Protein AF-A0AAU6FSC3-F1 (afdb_monomer_lite)

pLDDT: mean 92.96, std 6.29, range [59.53, 98.44]

Radius of gyration: 15.71 Å; chains: 1; bounding box: 35×34×36 Å

Foldseek 3Di:
DVVVVVVVCVVVVHDPLQDDDLLVDPPAHVNEDLLRLADLVLSQVLVVVLDVDRDDPVLFDDDPGHDYSLQRQLSSCVVVVHHSDDPPVSSVVSCVVCVVVSVVDGDPSSVVSVVVRVVSNVD

Structure (mmCIF, N/CA/C/O backbone):
data_AF-A0AAU6FSC3-F1
#
_entry.id   AF-A0AAU6FSC3-F1
#
loop_
_atom_site.group_PDB
_atom_site.id
_atom_site.type_symbol
_atom_site.label_atom_id
_atom_site.label_alt_id
_atom_site.label_comp_id
_atom_site.label_asym_id
_atom_site.label_entity_id
_atom_site.label_seq_id
_atom_site.pdbx_PDB_ins_code
_atom_site.Cartn_x
_atom_site.Cartn_y
_atom_site.Cartn_z
_atom_site.occupancy
_atom_site.B_iso_or_equiv
_atom_site.auth_seq_id
_atom_site.auth_comp_id
_atom_site.auth_asym_id
_atom_site.auth_atom_id
_atom_site.pdbx_PDB_model_num
ATOM 1 N N . MET A 1 1 ? 4.715 9.913 16.053 1.00 59.53 1 MET A N 1
ATOM 2 C CA . MET A 1 1 ? 3.858 10.538 15.015 1.00 59.53 1 MET A CA 1
ATOM 3 C C . MET A 1 1 ? 2.406 10.631 15.490 1.00 59.53 1 MET A C 1
ATOM 5 O O . MET A 1 1 ? 1.828 11.707 15.426 1.00 59.53 1 MET A O 1
ATOM 9 N N . THR A 1 2 ? 1.890 9.563 16.103 1.00 70.88 2 THR A N 1
ATOM 10 C CA . THR A 1 2 ? 0.579 9.426 16.771 1.00 70.88 2 THR A CA 1
ATOM 11 C C . THR A 1 2 ? 0.143 10.627 17.617 1.00 70.88 2 THR A C 1
ATOM 13 O O . THR A 1 2 ? -0.956 11.133 17.429 1.00 70.88 2 THR A O 1
ATOM 16 N N . ALA A 1 3 ? 1.014 11.154 18.489 1.00 78.31 3 ALA A N 1
ATOM 17 C CA . ALA A 1 3 ? 0.664 12.289 19.351 1.00 78.31 3 ALA A CA 1
ATOM 18 C C . ALA A 1 3 ? 0.249 13.539 18.555 1.00 78.31 3 ALA A C 1
ATOM 20 O O . ALA A 1 3 ? -0.674 14.235 18.954 1.00 78.31 3 ALA A O 1
ATOM 21 N N . LYS A 1 4 ? 0.873 13.795 17.394 1.00 80.19 4 LYS A N 1
ATOM 22 C CA . LYS A 1 4 ? 0.506 14.932 16.536 1.00 80.19 4 LYS A CA 1
ATOM 23 C C . LYS A 1 4 ? -0.861 14.738 15.879 1.00 80.19 4 LYS A C 1
ATOM 25 O O . LYS A 1 4 ? -1.615 15.700 15.805 1.00 80.19 4 LYS A O 1
ATOM 30 N N . VAL A 1 5 ? -1.173 13.519 15.427 1.00 80.06 5 VAL A N 1
ATOM 31 C CA . VAL A 1 5 ? -2.476 13.179 14.823 1.00 80.06 5 VAL A CA 1
ATOM 32 C C . VAL A 1 5 ? -3.590 13.362 15.850 1.00 80.06 5 VAL A C 1
ATOM 34 O O . VAL A 1 5 ? -4.560 14.061 15.578 1.00 80.06 5 VAL A O 1
ATOM 37 N N . LEU A 1 6 ? -3.402 12.832 17.061 1.00 84.06 6 LEU A N 1
ATOM 38 C CA . LEU A 1 6 ? -4.372 12.974 18.147 1.00 84.06 6 LEU A CA 1
ATOM 39 C C . LEU A 1 6 ? -4.537 14.435 18.586 1.00 84.06 6 LEU A C 1
ATOM 41 O O . LEU A 1 6 ? -5.661 14.883 18.782 1.00 84.06 6 LEU A O 1
ATOM 45 N N . SER A 1 7 ? -3.449 15.212 18.671 1.00 86.06 7 SER A N 1
ATOM 46 C CA . SER A 1 7 ? -3.542 16.649 18.964 1.00 86.06 7 SER A CA 1
ATOM 47 C C . SER A 1 7 ? -4.280 17.429 17.872 1.00 86.06 7 SER A C 1
ATOM 49 O O . SER A 1 7 ? -5.071 18.313 18.192 1.00 86.06 7 SER A O 1
ATOM 51 N N . ALA A 1 8 ? -4.047 17.119 16.592 1.00 85.06 8 ALA A N 1
ATOM 52 C CA . ALA A 1 8 ? -4.750 17.761 15.481 1.00 85.06 8 ALA A CA 1
ATOM 53 C C . ALA A 1 8 ? -6.244 17.413 15.484 1.00 85.06 8 ALA A C 1
ATOM 55 O O . ALA A 1 8 ? -7.083 18.293 15.310 1.00 85.06 8 ALA A O 1
ATOM 56 N N . ALA A 1 9 ? -6.577 16.151 15.744 1.00 87.00 9 ALA A N 1
ATOM 57 C CA . ALA A 1 9 ? -7.955 15.704 15.846 1.00 87.00 9 ALA A CA 1
ATOM 58 C C . ALA A 1 9 ? -8.687 16.334 17.036 1.00 87.00 9 ALA A C 1
ATOM 60 O O . ALA A 1 9 ? -9.792 16.847 16.873 1.00 87.00 9 ALA A O 1
ATOM 61 N N . GLN A 1 10 ? -8.031 16.412 18.197 1.00 88.75 10 GLN A N 1
ATOM 62 C CA . GLN A 1 10 ? -8.552 17.125 19.360 1.00 88.75 10 GLN A CA 1
ATOM 63 C C . GLN A 1 10 ? -8.809 18.606 19.040 1.00 88.75 10 GLN A C 1
ATOM 65 O O . GLN A 1 10 ? -9.862 19.134 19.390 1.00 88.75 10 GLN A O 1
ATOM 70 N N . ALA A 1 11 ? -7.884 19.274 18.341 1.00 90.88 11 ALA A N 1
ATOM 71 C CA . ALA A 1 11 ? -8.061 20.662 17.910 1.00 90.88 11 ALA A CA 1
ATOM 72 C C . ALA A 1 11 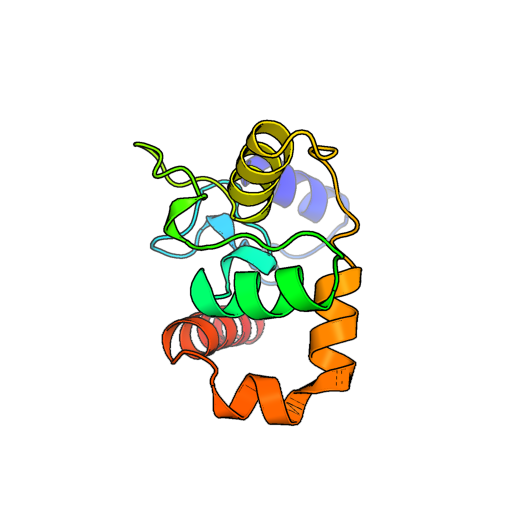? -9.219 20.835 16.908 1.00 90.88 11 ALA A C 1
ATOM 74 O O . ALA A 1 11 ? -9.862 21.882 16.891 1.00 90.88 11 ALA A O 1
ATOM 75 N N . ALA A 1 12 ? -9.505 19.808 16.104 1.00 90.94 12 ALA A N 1
ATOM 76 C CA . ALA A 1 12 ? -10.639 19.750 15.184 1.00 90.94 12 ALA A CA 1
ATOM 77 C C . ALA A 1 12 ? -11.943 19.247 15.840 1.00 90.94 12 ALA A C 1
ATOM 79 O O . ALA A 1 12 ? -12.941 19.074 15.143 1.00 90.94 12 ALA A O 1
ATOM 80 N N . ASN A 1 13 ? -11.950 19.021 17.161 1.00 92.19 13 ASN A N 1
ATOM 81 C CA . ASN A 1 13 ? -13.074 18.461 17.916 1.00 92.19 13 ASN A CA 1
ATOM 82 C C . ASN A 1 13 ? -13.557 17.094 17.383 1.00 92.19 13 ASN A C 1
ATOM 84 O O . ASN A 1 13 ? -14.748 16.785 17.415 1.00 92.19 13 ASN A O 1
ATOM 88 N N . VAL A 1 14 ? -12.619 16.290 16.878 1.00 88.69 14 VAL A N 1
ATOM 89 C CA . VAL A 1 14 ? -12.834 14.893 16.493 1.00 88.69 14 VAL A CA 1
ATOM 90 C C . VAL A 1 14 ? -12.539 14.019 17.707 1.00 88.69 14 VAL A C 1
ATOM 92 O O . VAL A 1 14 ? -11.457 14.101 18.293 1.00 88.69 14 VAL A O 1
ATOM 95 N N . ASP A 1 15 ? -13.506 13.189 18.089 1.00 85.75 15 ASP A N 1
ATOM 96 C CA . ASP A 1 15 ? -13.342 12.235 19.182 1.00 85.75 15 ASP A CA 1
ATOM 97 C C . ASP A 1 15 ? -12.269 11.200 18.813 1.00 85.75 15 ASP A C 1
ATOM 99 O O . ASP A 1 15 ? -12.330 10.572 17.757 1.00 85.75 15 ASP A O 1
ATOM 103 N N . ALA A 1 16 ? -11.282 11.022 19.694 1.00 83.19 16 ALA A N 1
ATOM 104 C CA . ALA A 1 16 ? -10.175 10.095 19.486 1.00 83.19 16 ALA A CA 1
ATOM 105 C C . ALA A 1 16 ? -10.627 8.636 19.318 1.00 83.19 16 ALA A C 1
ATOM 107 O O . ALA A 1 16 ? -9.913 7.858 18.693 1.00 83.19 16 ALA A O 1
ATOM 108 N N . THR A 1 17 ? -11.804 8.272 19.836 1.00 83.00 17 THR A N 1
ATOM 109 C CA . THR A 1 17 ? -12.412 6.947 19.632 1.00 83.00 17 THR A CA 1
ATOM 110 C C . THR A 1 17 ? -12.806 6.688 18.178 1.00 83.00 17 THR A C 1
ATOM 112 O O . THR A 1 17 ? -12.842 5.541 17.759 1.00 83.00 17 THR A O 1
ATOM 115 N N . HIS A 1 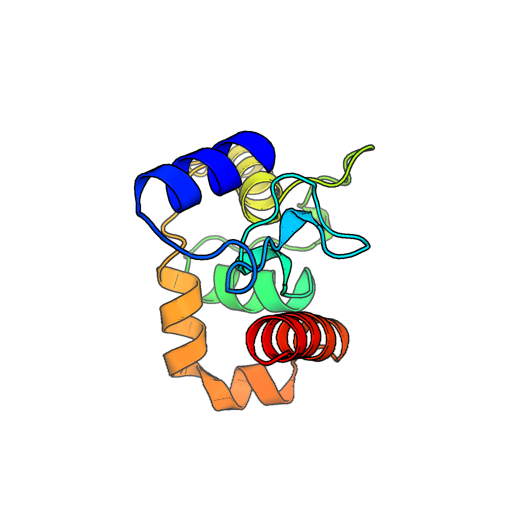18 ? -13.020 7.740 17.382 1.00 84.12 18 HIS A N 1
ATOM 116 C CA . HIS A 1 18 ? -13.366 7.646 15.960 1.00 84.12 18 HIS A CA 1
ATOM 117 C C . HIS A 1 18 ? -12.129 7.719 15.049 1.00 84.12 18 HIS A C 1
ATOM 119 O O . HIS A 1 18 ? -12.243 7.990 13.852 1.00 84.12 18 HIS A O 1
ATOM 125 N N . ILE A 1 19 ? -10.929 7.537 15.609 1.00 86.88 19 ILE A N 1
ATOM 126 C CA . ILE A 1 19 ? -9.666 7.651 14.882 1.00 86.88 19 ILE A CA 1
ATOM 127 C C . ILE A 1 19 ? -8.936 6.322 14.932 1.00 86.88 19 ILE A C 1
ATOM 129 O O . ILE A 1 19 ? -8.411 5.913 15.966 1.00 86.88 19 ILE A O 1
ATOM 133 N N . THR A 1 20 ? -8.800 5.705 13.767 1.00 89.25 20 THR A N 1
ATOM 134 C CA . THR A 1 20 ? -7.914 4.562 13.572 1.00 89.25 20 THR A CA 1
ATOM 135 C C . THR A 1 20 ? -6.593 5.033 12.976 1.00 89.25 20 THR A C 1
ATOM 137 O O . THR A 1 20 ? -6.567 5.747 11.974 1.00 89.25 20 THR A O 1
ATOM 140 N N . ILE A 1 21 ? -5.477 4.639 13.593 1.00 90.75 21 ILE A N 1
ATOM 141 C CA . ILE A 1 21 ? -4.127 4.994 13.140 1.00 90.75 21 ILE A CA 1
ATOM 142 C C . ILE A 1 21 ? -3.458 3.734 12.593 1.00 90.75 21 ILE A C 1
ATOM 144 O O . ILE A 1 21 ? -3.053 2.864 13.358 1.00 90.75 21 ILE A O 1
ATOM 148 N N . ILE A 1 22 ? -3.294 3.661 11.270 1.00 93.06 22 ILE A N 1
ATOM 149 C CA . ILE A 1 22 ? -2.761 2.478 10.567 1.00 93.06 22 ILE A CA 1
ATOM 150 C C . ILE A 1 22 ? -1.376 2.071 11.088 1.00 93.06 22 ILE A C 1
ATOM 152 O O . ILE A 1 22 ? -1.128 0.895 11.328 1.00 93.06 22 ILE A O 1
ATOM 156 N N . GLY A 1 23 ? -0.493 3.033 11.370 1.00 91.75 23 GLY A N 1
ATOM 157 C CA . GLY A 1 23 ? 0.836 2.759 11.938 1.00 91.75 23 GLY A CA 1
ATOM 158 C C . GLY A 1 23 ? 0.851 2.181 13.361 1.00 91.75 23 GLY A C 1
ATOM 159 O O . GLY A 1 23 ? 1.931 1.966 13.904 1.00 91.75 23 GLY A O 1
ATOM 160 N N . GLN A 1 24 ? -0.309 1.969 13.994 1.00 90.69 24 GLN A N 1
ATOM 161 C CA . GLN A 1 24 ? -0.434 1.235 15.261 1.00 90.69 24 GLN A CA 1
ATOM 162 C C . GLN A 1 24 ? -0.847 -0.229 15.072 1.00 90.69 24 GLN A C 1
ATOM 164 O O . GLN A 1 24 ? -0.889 -0.968 16.056 1.00 90.69 24 GLN A O 1
ATOM 169 N N . LEU A 1 25 ? -1.156 -0.654 13.845 1.00 90.81 25 LEU A N 1
ATOM 170 C CA . LEU A 1 25 ? -1.428 -2.055 13.550 1.00 90.81 25 LEU A CA 1
ATOM 171 C C . LEU A 1 25 ? -0.140 -2.876 13.638 1.00 90.81 25 LEU A C 1
ATOM 173 O O . LEU A 1 25 ? 0.945 -2.421 13.267 1.00 90.81 25 LEU A O 1
ATOM 177 N N . GLU A 1 26 ? -0.269 -4.100 14.139 1.00 89.62 26 GLU A N 1
ATOM 178 C CA . GLU A 1 26 ? 0.861 -5.007 14.304 1.00 89.62 26 GLU A CA 1
ATOM 179 C C . GLU A 1 26 ? 1.531 -5.313 12.954 1.00 89.62 26 GLU A C 1
ATOM 181 O O . GLU A 1 26 ? 0.872 -5.514 11.935 1.00 89.62 26 GLU A O 1
ATOM 186 N N . GLY A 1 27 ? 2.865 -5.329 12.944 1.00 88.00 27 GLY A N 1
ATOM 187 C CA . GLY A 1 27 ? 3.657 -5.654 11.755 1.00 88.00 27 GLY A CA 1
ATOM 188 C C . GLY A 1 27 ? 3.795 -4.528 10.725 1.00 88.00 27 GLY A C 1
ATOM 189 O O . GLY A 1 27 ? 4.589 -4.677 9.796 1.00 88.00 27 GLY A O 1
ATOM 190 N N . LEU A 1 28 ? 3.104 -3.394 10.890 1.00 93.00 28 LEU A N 1
ATOM 191 C CA . LEU A 1 28 ? 3.218 -2.251 9.983 1.00 93.00 28 LEU A CA 1
ATOM 192 C C . LEU A 1 28 ? 4.279 -1.230 10.437 1.00 93.00 28 LEU A C 1
ATOM 194 O O . LEU A 1 28 ? 4.611 -1.136 11.622 1.00 93.00 28 LEU A O 1
ATOM 198 N N . PRO A 1 29 ? 4.838 -0.434 9.507 1.00 93.94 29 PRO A N 1
ATOM 199 C CA . PRO A 1 29 ? 5.681 0.705 9.854 1.00 93.94 29 PRO A CA 1
ATOM 200 C C . PRO A 1 29 ? 4.980 1.703 10.789 1.00 93.94 29 PRO A C 1
ATOM 202 O O . PRO A 1 29 ? 3.815 2.030 10.603 1.00 93.94 29 PRO A O 1
ATOM 205 N N . GLU A 1 30 ? 5.713 2.321 11.721 1.00 92.00 30 GLU A N 1
ATOM 206 C CA . GLU A 1 30 ? 5.151 3.368 12.607 1.00 92.00 30 GLU A CA 1
ATOM 207 C C . GLU A 1 30 ? 4.568 4.574 11.845 1.00 92.00 30 GLU A C 1
ATOM 209 O O . GLU A 1 30 ? 3.775 5.350 12.382 1.00 92.00 30 GLU A O 1
ATOM 214 N N . THR A 1 31 ? 5.016 4.773 10.603 1.00 92.00 31 THR A N 1
ATOM 215 C CA . THR A 1 31 ? 4.540 5.820 9.693 1.00 92.00 31 THR A CA 1
ATOM 216 C C . THR A 1 31 ? 3.774 5.229 8.511 1.00 92.00 31 THR A C 1
ATOM 218 O O . THR A 1 31 ? 3.864 5.786 7.418 1.00 92.00 31 THR A O 1
ATOM 221 N N . ALA A 1 32 ? 3.152 4.063 8.700 1.00 94.31 32 ALA A N 1
ATOM 222 C CA . ALA A 1 32 ? 2.365 3.387 7.681 1.00 94.31 32 ALA A CA 1
ATOM 223 C C . ALA A 1 32 ? 1.199 4.252 7.205 1.00 94.31 32 ALA A C 1
ATOM 225 O O . ALA A 1 32 ? 0.599 4.988 7.997 1.00 94.31 32 ALA A O 1
ATOM 226 N N . ASP A 1 33 ? 0.898 4.116 5.922 1.00 92.06 33 ASP A N 1
ATOM 227 C CA . ASP A 1 33 ? -0.247 4.732 5.259 1.00 92.06 33 ASP A CA 1
ATOM 228 C C . ASP A 1 33 ? -1.215 3.646 4.754 1.00 92.06 33 ASP A C 1
ATOM 230 O O . ASP A 1 33 ? -0.981 2.453 4.960 1.00 92.06 33 ASP A O 1
ATOM 234 N N . ILE A 1 34 ? -2.318 4.028 4.113 1.00 95.06 34 ILE A N 1
ATOM 235 C CA . ILE A 1 34 ? -3.327 3.084 3.609 1.00 95.06 34 ILE A CA 1
ATOM 236 C C . ILE A 1 34 ? -2.747 2.056 2.632 1.00 95.06 34 ILE A C 1
ATOM 238 O O . ILE A 1 34 ? -3.188 0.909 2.607 1.00 95.06 34 ILE A O 1
ATOM 242 N N . GLU A 1 35 ? -1.711 2.423 1.882 1.00 97.00 35 GLU A N 1
ATOM 243 C CA . GLU A 1 35 ? -1.000 1.528 0.972 1.00 97.00 35 GLU A CA 1
ATOM 244 C C . GLU A 1 35 ? -0.293 0.373 1.695 1.00 97.00 35 GLU A C 1
ATOM 246 O O . GLU A 1 35 ? -0.121 -0.695 1.114 1.00 97.00 35 GLU A O 1
ATOM 251 N N . ASP A 1 36 ? 0.090 0.554 2.961 1.00 97.12 36 ASP A N 1
ATOM 252 C CA . ASP A 1 36 ? 0.738 -0.486 3.767 1.00 97.12 36 ASP A CA 1
ATOM 253 C C . ASP A 1 36 ? -0.249 -1.545 4.285 1.00 97.12 36 ASP A C 1
ATOM 255 O O . ASP A 1 36 ? 0.173 -2.562 4.835 1.00 97.12 36 ASP A O 1
ATOM 259 N N . LEU A 1 37 ? -1.561 -1.339 4.106 1.00 97.50 37 LEU A N 1
ATOM 260 C CA . LEU A 1 37 ? -2.559 -2.378 4.371 1.00 97.50 37 LEU A CA 1
ATOM 261 C C . LEU A 1 37 ? -2.519 -3.491 3.319 1.00 97.50 37 LEU A C 1
ATOM 263 O O . LEU A 1 37 ? -2.918 -4.616 3.607 1.00 97.50 37 LEU A O 1
ATOM 267 N N . PHE A 1 38 ? -2.022 -3.201 2.119 1.00 97.81 38 PHE A N 1
ATOM 268 C CA . PHE A 1 38 ? -1.824 -4.208 1.085 1.00 97.81 38 PHE A CA 1
ATOM 269 C C . PHE A 1 38 ? -0.589 -5.064 1.385 1.00 97.81 38 PHE A C 1
ATOM 271 O O . PHE A 1 38 ? 0.418 -4.584 1.913 1.00 97.81 38 PHE A O 1
ATOM 278 N N . SER A 1 39 ? -0.628 -6.334 0.987 1.00 97.38 39 SER A N 1
ATOM 279 C CA . SER A 1 39 ? 0.585 -7.134 0.845 1.00 97.38 39 SER A CA 1
ATOM 280 C C . SER A 1 39 ? 1.527 -6.466 -0.167 1.00 97.38 39 SER A C 1
ATOM 282 O O . SER A 1 39 ? 1.112 -5.696 -1.042 1.00 97.38 39 SER A O 1
ATOM 284 N N . THR A 1 40 ? 2.829 -6.758 -0.070 1.00 97.12 40 THR A N 1
ATOM 285 C CA . THR A 1 40 ? 3.802 -6.191 -1.022 1.00 97.12 40 THR A CA 1
ATOM 286 C C . THR A 1 40 ? 3.454 -6.601 -2.459 1.00 97.12 40 THR A C 1
ATOM 288 O O . THR A 1 40 ? 3.489 -5.759 -3.358 1.00 97.12 40 THR A O 1
ATOM 291 N N . LYS A 1 41 ? 3.061 -7.864 -2.659 1.00 97.88 41 LYS A N 1
ATOM 292 C CA . LYS A 1 41 ? 2.625 -8.407 -3.947 1.00 97.88 41 LYS A CA 1
ATOM 293 C C . LYS A 1 41 ? 1.450 -7.614 -4.520 1.00 97.88 41 LYS A C 1
ATOM 295 O O . LYS A 1 41 ? 1.522 -7.142 -5.656 1.00 97.88 41 LYS A O 1
ATOM 300 N N . ASP A 1 42 ? 0.397 -7.428 -3.728 1.00 98.44 42 ASP A N 1
ATOM 301 C CA . ASP A 1 42 ? -0.833 -6.766 -4.166 1.00 98.44 42 ASP A CA 1
ATOM 302 C C . ASP A 1 42 ? -0.613 -5.286 -4.480 1.00 98.44 42 ASP A C 1
ATOM 304 O O . ASP A 1 42 ? -1.094 -4.779 -5.499 1.00 98.44 42 ASP A O 1
ATOM 308 N N . TYR A 1 43 ? 0.169 -4.583 -3.657 1.00 98.06 43 TYR A N 1
ATOM 309 C CA . TYR A 1 43 ? 0.446 -3.178 -3.932 1.00 98.06 43 TYR A CA 1
ATOM 310 C C . TYR A 1 43 ? 1.323 -2.994 -5.177 1.00 98.06 43 TYR A C 1
ATOM 312 O O . TYR A 1 43 ? 1.065 -2.106 -5.994 1.00 98.06 43 TYR A O 1
ATOM 320 N N . LEU A 1 44 ? 2.328 -3.857 -5.382 1.00 98.00 44 LEU A N 1
ATOM 321 C CA . LEU A 1 44 ? 3.134 -3.844 -6.606 1.00 98.00 44 LEU A CA 1
ATOM 322 C C . LEU A 1 44 ? 2.299 -4.184 -7.845 1.00 98.00 44 LEU A C 1
ATOM 324 O O . LEU A 1 44 ? 2.517 -3.591 -8.903 1.00 98.00 44 LEU A O 1
ATOM 328 N N . TRP A 1 45 ? 1.316 -5.079 -7.724 1.00 97.88 45 TRP A N 1
ATOM 329 C CA . TRP A 1 45 ? 0.387 -5.397 -8.809 1.00 97.88 45 TRP A CA 1
ATOM 330 C C . TRP A 1 45 ? -0.361 -4.151 -9.300 1.00 97.88 45 TRP A C 1
ATOM 332 O O . TRP A 1 45 ? -0.456 -3.937 -10.516 1.00 97.88 45 TRP A O 1
ATOM 342 N N . LEU A 1 46 ? -0.842 -3.318 -8.367 1.00 97.88 46 LEU A N 1
ATOM 343 C CA . LEU A 1 46 ? -1.530 -2.056 -8.655 1.00 97.88 46 LEU A CA 1
ATOM 344 C C . LEU A 1 46 ? -0.560 -0.994 -9.180 1.00 97.88 46 LEU A C 1
ATOM 346 O O . LEU A 1 46 ? -0.812 -0.395 -10.226 1.00 97.88 46 LEU A O 1
ATOM 350 N N . HIS A 1 47 ? 0.570 -0.792 -8.497 1.00 97.81 47 HIS A N 1
ATOM 351 C CA . HIS A 1 47 ? 1.607 0.167 -8.888 1.00 97.81 47 HIS A CA 1
ATOM 352 C C . HIS A 1 47 ? 2.109 -0.069 -10.317 1.00 97.81 47 HIS A C 1
ATOM 354 O O . HIS A 1 47 ? 2.169 0.863 -11.119 1.00 97.81 47 HIS A O 1
ATOM 360 N N . ASN A 1 48 ? 2.449 -1.311 -10.660 1.00 97.12 48 ASN A N 1
ATOM 361 C CA . ASN A 1 48 ? 3.042 -1.634 -11.959 1.00 97.12 48 ASN A CA 1
ATOM 362 C C . ASN A 1 48 ? 2.051 -1.490 -13.120 1.00 97.12 48 ASN A C 1
ATOM 364 O O . ASN A 1 48 ? 2.472 -1.347 -14.261 1.00 97.12 48 ASN A O 1
ATOM 368 N N . ARG A 1 49 ? 0.744 -1.539 -12.847 1.00 95.94 49 ARG A N 1
ATOM 369 C CA . ARG A 1 49 ? -0.310 -1.287 -13.843 1.00 95.94 49 ARG A CA 1
ATOM 370 C C . ARG A 1 49 ? -0.700 0.181 -13.927 1.00 95.94 49 ARG A C 1
ATOM 372 O O . ARG A 1 49 ? -1.090 0.653 -14.988 1.00 95.94 49 ARG A O 1
ATOM 379 N N . ALA A 1 50 ? -0.602 0.896 -12.812 1.00 96.44 50 ALA A N 1
ATOM 380 C CA . ALA A 1 50 ? -0.877 2.322 -12.753 1.00 96.44 50 ALA A CA 1
ATOM 381 C C . ALA A 1 50 ? 0.262 3.179 -13.316 1.00 96.44 50 ALA A C 1
ATOM 383 O O . ALA A 1 50 ? 0.035 4.329 -13.688 1.00 96.44 50 ALA A O 1
ATOM 384 N N . THR A 1 51 ? 1.485 2.648 -13.346 1.00 93.69 51 THR A N 1
ATOM 385 C CA . THR A 1 51 ? 2.680 3.378 -13.771 1.00 93.69 51 THR A CA 1
ATOM 386 C C . THR A 1 51 ? 3.395 2.657 -14.910 1.00 93.69 51 THR A C 1
ATOM 388 O O . THR A 1 51 ? 3.293 1.448 -15.065 1.00 93.69 51 THR A O 1
ATOM 391 N N . GLU A 1 52 ? 4.195 3.388 -15.683 1.00 88.44 52 GLU A N 1
ATOM 392 C CA . GLU A 1 52 ? 5.061 2.809 -16.724 1.00 88.44 52 GLU A CA 1
ATOM 393 C C . GLU A 1 52 ? 6.357 2.188 -16.158 1.00 88.44 52 GLU A C 1
ATOM 395 O O . GLU A 1 52 ? 7.301 1.912 -16.899 1.00 88.44 52 GLU A O 1
ATOM 400 N N . VAL A 1 53 ? 6.458 2.025 -14.833 1.00 93.56 53 VAL A N 1
ATOM 401 C CA . VAL A 1 53 ? 7.656 1.518 -14.156 1.00 93.56 53 VAL A CA 1
ATOM 402 C C . VAL A 1 53 ? 7.314 0.212 -13.461 1.00 93.56 53 VAL A C 1
ATOM 404 O O . VAL A 1 53 ? 6.521 0.179 -12.525 1.00 93.56 53 VAL A O 1
ATOM 407 N N . THR A 1 54 ? 7.943 -0.868 -13.910 1.00 96.56 54 THR A N 1
ATOM 408 C CA . THR A 1 54 ? 7.799 -2.182 -13.286 1.00 96.56 54 THR A CA 1
ATOM 409 C C . THR A 1 54 ? 8.798 -2.338 -12.146 1.00 96.56 54 THR A C 1
ATOM 411 O O . THR A 1 54 ? 10.005 -2.190 -12.339 1.00 96.56 54 THR A O 1
ATOM 414 N N . ILE A 1 55 ? 8.283 -2.658 -10.964 1.00 97.62 55 ILE A N 1
ATOM 415 C CA . ILE A 1 55 ? 9.061 -2.945 -9.759 1.00 97.62 55 ILE A CA 1
ATOM 416 C C . ILE A 1 55 ? 8.663 -4.323 -9.257 1.00 97.62 55 ILE A C 1
ATOM 418 O O . ILE A 1 55 ? 7.480 -4.611 -9.081 1.00 97.62 55 ILE A O 1
ATOM 422 N N . ASN A 1 56 ? 9.654 -5.171 -9.027 1.00 97.12 56 ASN A N 1
ATOM 423 C CA . ASN A 1 56 ? 9.483 -6.491 -8.442 1.00 97.12 56 ASN A CA 1
ATOM 424 C C . ASN A 1 56 ? 9.836 -6.449 -6.955 1.00 97.12 56 ASN A C 1
ATOM 426 O O . ASN A 1 56 ? 10.539 -5.551 -6.494 1.00 97.12 56 ASN A O 1
ATOM 430 N N . GLU A 1 57 ? 9.407 -7.454 -6.194 1.00 96.75 57 GLU A N 1
ATOM 431 C CA . GLU A 1 57 ? 9.720 -7.526 -4.760 1.00 96.75 57 GLU A CA 1
ATOM 432 C C . GLU A 1 57 ? 11.225 -7.498 -4.478 1.00 96.75 57 GLU A C 1
ATOM 434 O O . GLU A 1 57 ? 11.661 -6.869 -3.518 1.00 96.75 57 GLU A O 1
ATOM 439 N N . THR A 1 58 ? 12.026 -8.117 -5.349 1.00 96.75 58 THR A N 1
ATOM 440 C CA . THR A 1 58 ? 13.493 -8.140 -5.251 1.00 96.75 58 THR A CA 1
ATOM 441 C C . THR A 1 58 ? 14.145 -6.776 -5.463 1.00 96.75 58 THR A C 1
ATOM 443 O O . THR A 1 58 ? 15.293 -6.594 -5.067 1.00 96.75 58 THR A O 1
ATOM 446 N N . ASP A 1 59 ? 13.436 -5.831 -6.083 1.00 97.06 59 ASP A N 1
ATOM 447 C CA . ASP A 1 59 ? 13.909 -4.457 -6.271 1.00 97.06 59 ASP A CA 1
ATOM 448 C C . ASP A 1 59 ? 13.673 -3.613 -5.006 1.00 97.06 59 ASP A C 1
ATOM 450 O O . ASP A 1 59 ? 14.274 -2.553 -4.828 1.00 97.06 59 ASP A O 1
ATOM 454 N N . LEU A 1 60 ? 12.791 -4.064 -4.107 1.00 97.19 60 LEU A N 1
ATOM 455 C CA . LEU A 1 60 ? 12.500 -3.359 -2.870 1.00 97.19 60 LEU A CA 1
ATOM 456 C C . LEU A 1 60 ? 13.582 -3.628 -1.829 1.00 97.19 60 LEU A C 1
ATOM 458 O O . LEU A 1 60 ? 13.963 -4.763 -1.554 1.00 97.19 60 LEU A O 1
ATOM 462 N N . ILE A 1 61 ? 14.005 -2.567 -1.149 1.00 94.56 61 ILE A N 1
ATOM 463 C CA . ILE A 1 61 ? 14.861 -2.718 0.024 1.00 94.56 61 ILE A CA 1
ATOM 464 C C . ILE A 1 61 ? 14.127 -3.472 1.145 1.00 94.56 61 ILE A C 1
ATOM 466 O O . ILE A 1 61 ? 12.927 -3.263 1.381 1.00 94.56 61 ILE A O 1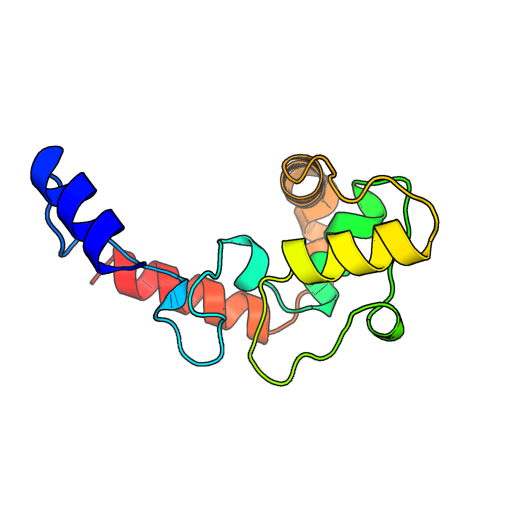
ATOM 470 N N . THR A 1 62 ? 14.884 -4.280 1.888 1.00 89.19 62 THR A N 1
ATOM 471 C CA . THR A 1 62 ? 14.457 -4.909 3.146 1.00 89.19 62 THR A CA 1
ATOM 472 C C . THR A 1 62 ? 15.151 -4.195 4.305 1.00 89.19 62 THR A C 1
ATOM 474 O O . THR A 1 62 ? 16.292 -4.520 4.640 1.00 89.19 62 THR A O 1
ATOM 477 N N . PRO A 1 63 ? 14.531 -3.152 4.878 1.00 86.06 63 PRO A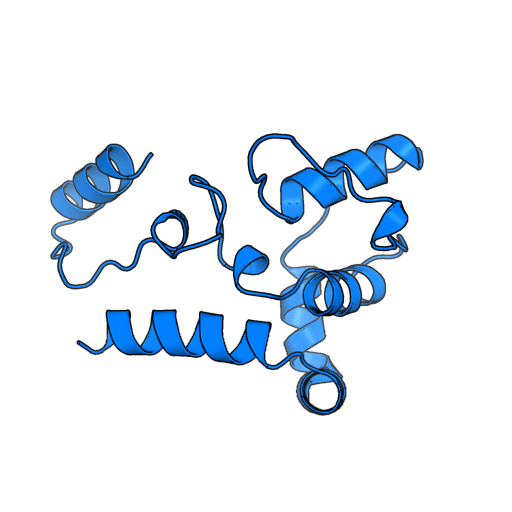 N 1
ATOM 478 C CA . PRO A 1 63 ? 15.153 -2.368 5.934 1.00 86.06 63 PRO A CA 1
ATOM 479 C C . PRO A 1 63 ? 15.147 -3.119 7.274 1.00 86.06 63 PRO A C 1
ATOM 481 O O . PRO A 1 63 ? 14.231 -3.877 7.572 1.00 86.06 63 PRO A O 1
ATOM 484 N N . ASN A 1 64 ? 16.125 -2.825 8.138 1.00 86.62 64 ASN A N 1
ATOM 485 C CA . ASN A 1 64 ? 16.178 -3.370 9.507 1.00 86.62 64 ASN A CA 1
ATOM 486 C C . ASN A 1 64 ? 14.968 -2.960 10.370 1.00 86.62 64 ASN A C 1
ATOM 488 O O . ASN A 1 64 ? 14.644 -3.633 11.343 1.00 86.62 64 ASN A O 1
ATOM 492 N N . LYS A 1 65 ? 14.333 -1.827 10.045 1.00 86.19 65 LYS A N 1
ATOM 493 C CA . LYS A 1 65 ? 13.064 -1.372 10.625 1.00 86.19 65 LYS A CA 1
ATOM 494 C C . LYS A 1 65 ? 12.041 -1.230 9.500 1.00 86.19 65 LYS A C 1
ATOM 496 O O . LYS A 1 65 ? 12.423 -0.651 8.482 1.00 86.19 65 LYS A O 1
ATOM 501 N N . PRO A 1 66 ? 10.782 -1.672 9.666 1.00 87.75 66 PRO A N 1
ATOM 502 C CA . PRO A 1 66 ? 9.769 -1.553 8.620 1.00 87.75 66 PRO A CA 1
ATOM 503 C C . PRO A 1 66 ? 9.657 -0.118 8.083 1.00 87.75 66 PRO A C 1
ATOM 505 O O . PRO A 1 66 ? 9.608 0.846 8.850 1.00 87.75 66 PRO A O 1
ATOM 508 N N . LEU A 1 67 ? 9.638 0.021 6.756 1.00 93.88 67 LEU A N 1
ATOM 509 C CA . LEU A 1 67 ? 9.427 1.289 6.056 1.00 93.88 67 LEU A CA 1
ATOM 510 C C . LEU A 1 67 ? 8.160 1.196 5.204 1.00 93.88 67 LEU A C 1
ATOM 512 O O . LEU A 1 67 ? 7.951 0.140 4.605 1.00 93.88 67 LEU A O 1
ATOM 516 N N . PRO A 1 68 ? 7.387 2.292 5.082 1.00 96.00 68 PRO A N 1
ATOM 517 C CA . PRO A 1 68 ? 6.222 2.339 4.208 1.00 96.00 68 PRO A CA 1
ATOM 518 C C . PRO A 1 68 ? 6.524 1.888 2.780 1.00 96.00 68 PRO A C 1
ATOM 520 O O . PRO A 1 68 ? 7.571 2.250 2.223 1.00 96.00 68 PRO A O 1
ATOM 523 N N . ILE A 1 69 ? 5.600 1.151 2.168 1.00 96.69 69 ILE A N 1
ATOM 524 C CA . ILE A 1 69 ? 5.736 0.593 0.820 1.00 96.69 69 ILE A CA 1
ATOM 525 C C . ILE A 1 69 ? 6.023 1.678 -0.222 1.00 96.69 69 ILE A C 1
ATOM 527 O O . ILE A 1 69 ? 6.927 1.508 -1.040 1.00 96.69 69 ILE A O 1
ATOM 531 N N . LEU A 1 70 ? 5.384 2.849 -0.116 1.00 96.38 70 LEU A N 1
ATOM 532 C CA . LEU A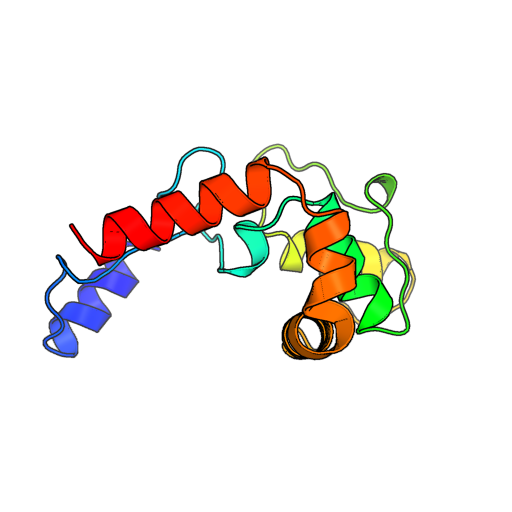 1 70 ? 5.645 3.999 -0.989 1.00 96.38 70 LEU A CA 1
ATOM 533 C C . LEU A 1 70 ? 7.110 4.459 -0.933 1.00 96.38 70 LEU A C 1
ATOM 535 O O . LEU A 1 70 ? 7.716 4.754 -1.963 1.00 96.38 70 LEU A O 1
ATOM 539 N N . LYS A 1 71 ? 7.722 4.473 0.261 1.00 96.50 71 LYS A N 1
ATOM 540 C CA . LYS A 1 71 ? 9.142 4.836 0.413 1.00 96.50 71 LYS A CA 1
ATOM 541 C C . LYS A 1 71 ? 10.057 3.772 -0.182 1.00 96.50 71 LYS A C 1
ATOM 543 O O . LYS A 1 71 ? 11.058 4.129 -0.800 1.00 96.50 71 LYS A O 1
ATOM 548 N N . ARG A 1 72 ? 9.729 2.488 0.009 1.00 97.25 72 ARG A N 1
ATOM 549 C CA . ARG A 1 72 ? 10.486 1.357 -0.557 1.00 97.25 72 ARG A CA 1
ATOM 550 C C . ARG A 1 72 ? 10.449 1.401 -2.088 1.00 97.25 72 ARG A C 1
ATOM 552 O O . ARG A 1 72 ? 11.501 1.315 -2.715 1.00 97.25 72 ARG A O 1
ATOM 559 N N . ILE A 1 73 ? 9.271 1.645 -2.665 1.00 97.56 73 ILE A N 1
ATOM 560 C CA . ILE A 1 73 ? 9.068 1.839 -4.106 1.00 97.56 73 ILE A CA 1
ATOM 561 C C . ILE A 1 73 ? 9.853 3.048 -4.616 1.00 97.56 73 ILE A C 1
ATOM 563 O O . ILE A 1 73 ? 10.575 2.922 -5.599 1.00 97.56 73 ILE A O 1
ATOM 567 N N . GLY A 1 74 ? 9.778 4.203 -3.949 1.00 96.94 74 GLY A N 1
ATOM 568 C CA . GLY A 1 74 ? 10.509 5.396 -4.388 1.00 96.94 74 GLY A CA 1
ATOM 569 C C . GLY A 1 74 ? 12.026 5.184 -4.462 1.00 96.94 74 GLY A C 1
ATOM 570 O O . GLY A 1 74 ? 12.668 5.643 -5.405 1.00 96.94 74 GLY A O 1
ATOM 571 N N . ILE A 1 75 ? 12.596 4.426 -3.519 1.00 97.12 75 ILE A N 1
ATOM 572 C CA . ILE A 1 75 ? 14.016 4.034 -3.547 1.00 97.12 75 ILE A CA 1
ATOM 573 C C . ILE A 1 75 ? 14.309 3.109 -4.738 1.00 97.12 75 ILE A C 1
ATOM 575 O O . ILE A 1 75 ? 15.285 3.334 -5.450 1.00 97.12 75 ILE A O 1
ATOM 579 N N . ALA A 1 76 ? 13.460 2.109 -4.991 1.00 97.50 76 ALA A N 1
ATOM 580 C CA . ALA A 1 76 ? 13.612 1.214 -6.141 1.00 97.50 76 ALA A CA 1
ATOM 581 C C . ALA A 1 76 ? 13.530 1.976 -7.480 1.00 97.50 76 ALA A C 1
ATOM 583 O O . ALA A 1 76 ? 14.315 1.732 -8.394 1.00 97.50 76 ALA A O 1
ATOM 584 N N . ARG A 1 77 ? 12.638 2.970 -7.588 1.00 97.38 77 ARG A N 1
ATOM 585 C CA . ARG A 1 77 ? 12.526 3.845 -8.768 1.00 97.38 77 ARG A CA 1
ATOM 586 C C . ARG A 1 77 ? 13.801 4.646 -9.013 1.00 97.38 77 ARG A C 1
ATOM 588 O O . ARG A 1 77 ? 14.284 4.670 -10.144 1.00 97.38 77 ARG A O 1
ATOM 595 N N . GLU A 1 78 ? 14.371 5.255 -7.972 1.00 97.31 78 GLU A N 1
ATOM 596 C CA . GLU A 1 78 ? 15.653 5.966 -8.080 1.00 97.31 78 GLU A CA 1
ATOM 597 C C . GLU A 1 78 ? 16.770 5.043 -8.582 1.00 97.31 78 GLU A C 1
ATOM 599 O O . GLU A 1 78 ? 17.528 5.426 -9.474 1.00 97.31 78 GLU A O 1
ATOM 604 N N . GLN A 1 79 ? 16.837 3.807 -8.076 1.00 96.50 79 GLN A N 1
ATOM 605 C CA . GLN A 1 79 ? 17.814 2.804 -8.522 1.00 96.50 79 GLN A CA 1
ATOM 606 C C . GLN A 1 79 ? 17.644 2.428 -10.005 1.00 96.50 79 GLN A C 1
ATOM 608 O O . GLN A 1 79 ? 18.622 2.092 -10.671 1.00 96.50 79 GLN A O 1
ATOM 613 N N . GLN A 1 80 ? 16.430 2.549 -10.548 1.00 96.00 80 GLN A N 1
ATOM 614 C CA . GLN A 1 80 ? 16.125 2.375 -11.971 1.00 96.00 80 GLN A CA 1
ATOM 615 C C . GLN A 1 80 ? 16.262 3.671 -12.803 1.00 96.00 80 GLN A C 1
ATOM 617 O O . GLN A 1 80 ? 15.818 3.717 -13.953 1.00 96.00 80 GLN A O 1
ATOM 622 N N . ASN A 1 81 ? 16.869 4.736 -12.262 1.00 96.50 81 ASN A N 1
ATOM 623 C CA . ASN A 1 81 ? 16.965 6.063 -12.891 1.00 96.50 81 ASN A CA 1
ATOM 624 C C . ASN A 1 81 ? 15.594 6.673 -13.249 1.00 96.50 81 ASN A C 1
ATOM 626 O O . ASN A 1 81 ? 15.445 7.373 -14.255 1.00 96.50 81 ASN A O 1
ATOM 630 N N . LYS A 1 82 ? 14.571 6.396 -12.436 1.00 96.62 82 LYS A N 1
ATOM 631 C CA . LYS A 1 82 ? 13.239 7.006 -12.526 1.00 96.62 82 LYS A CA 1
ATOM 632 C C . LYS A 1 82 ? 13.045 8.010 -11.383 1.00 96.62 82 LYS A C 1
ATOM 634 O O . LYS A 1 82 ? 13.701 7.886 -10.349 1.00 96.62 82 LYS A O 1
ATOM 639 N N . PRO A 1 83 ? 12.139 8.997 -11.528 1.00 95.56 83 PRO A N 1
ATOM 640 C CA . PRO A 1 83 ? 11.778 9.873 -10.420 1.00 95.56 83 PRO A CA 1
ATOM 641 C C . PRO A 1 83 ? 11.315 9.066 -9.204 1.00 95.56 83 PRO A C 1
ATOM 643 O O . PRO A 1 83 ? 10.505 8.143 -9.352 1.00 95.56 83 PRO A O 1
ATOM 646 N N . ARG A 1 84 ? 11.838 9.434 -8.027 1.00 95.44 84 ARG A N 1
ATOM 647 C CA . ARG A 1 84 ? 11.487 8.839 -6.730 1.00 95.44 84 ARG A CA 1
ATOM 648 C C . ARG A 1 84 ? 9.985 8.883 -6.495 1.00 95.44 84 ARG A C 1
ATOM 650 O O . ARG A 1 84 ? 9.369 7.873 -6.169 1.00 95.44 84 ARG A O 1
ATOM 657 N N . ASP A 1 85 ? 9.430 10.071 -6.684 1.00 93.25 85 ASP A N 1
ATOM 658 C CA . ASP A 1 85 ? 8.019 10.335 -6.495 1.00 93.25 85 ASP A CA 1
ATOM 659 C C . ASP A 1 85 ? 7.235 9.849 -7.714 1.00 93.25 85 ASP A C 1
ATOM 661 O O . ASP A 1 85 ? 7.687 9.914 -8.863 1.00 93.25 85 ASP A O 1
ATOM 665 N N . PHE A 1 86 ? 6.041 9.344 -7.449 1.00 92.75 86 PHE A N 1
ATOM 666 C CA . PHE A 1 86 ? 5.082 8.929 -8.457 1.00 92.75 86 PHE A CA 1
ATOM 667 C C . PHE A 1 86 ? 3.674 9.263 -7.977 1.00 92.75 86 PHE A C 1
ATOM 669 O O . PHE A 1 86 ? 3.435 9.463 -6.784 1.00 92.75 86 PHE A O 1
ATOM 676 N N . ASP A 1 87 ? 2.743 9.339 -8.923 1.00 91.00 87 ASP A N 1
ATOM 677 C CA . ASP A 1 87 ? 1.338 9.550 -8.612 1.00 91.00 87 ASP A CA 1
ATOM 678 C C . ASP A 1 87 ? 0.746 8.290 -7.959 1.00 91.00 87 ASP A C 1
ATOM 680 O O . ASP A 1 87 ? 0.436 7.304 -8.633 1.00 91.00 87 ASP A O 1
ATOM 684 N N . HIS A 1 88 ? 0.606 8.321 -6.634 1.00 84.44 88 HIS A N 1
ATOM 685 C CA . HIS A 1 88 ? 0.028 7.232 -5.844 1.00 84.44 88 HIS A CA 1
ATOM 686 C C . HIS A 1 88 ? -1.512 7.221 -5.880 1.00 84.44 88 HIS A C 1
ATOM 688 O O . HIS A 1 88 ? -2.118 6.262 -5.407 1.00 84.44 88 HIS A O 1
ATOM 694 N N . VAL A 1 89 ? -2.157 8.195 -6.542 1.00 92.56 89 VAL A N 1
ATOM 695 C CA . VAL A 1 89 ? -3.589 8.119 -6.886 1.00 92.56 89 VAL A CA 1
ATOM 696 C C . VAL A 1 89 ? -3.823 7.105 -8.014 1.00 92.56 89 VAL A C 1
ATOM 698 O O . VAL A 1 89 ? -4.856 6.432 -8.059 1.00 92.56 89 VAL A O 1
ATOM 701 N N . GLY A 1 90 ? -2.848 6.937 -8.914 1.00 95.12 90 GLY A N 1
ATOM 702 C CA . GLY A 1 90 ? -2.895 5.974 -10.018 1.00 95.12 90 GLY A CA 1
ATOM 703 C C . GLY A 1 90 ? -3.267 4.544 -9.584 1.00 95.12 90 GLY A C 1
ATOM 704 O O . GLY A 1 90 ? -4.222 3.993 -10.138 1.00 95.12 90 GLY A O 1
ATOM 705 N N . PRO A 1 91 ? -2.573 3.944 -8.597 1.00 96.69 91 PRO A N 1
ATOM 706 C CA . PRO A 1 91 ? -2.918 2.642 -8.018 1.00 96.69 91 PRO A CA 1
ATOM 707 C C . PRO A 1 91 ? -4.373 2.517 -7.541 1.00 96.69 91 PRO A C 1
ATOM 709 O O . PRO A 1 91 ? -5.019 1.509 -7.822 1.00 96.69 91 PRO A O 1
ATOM 712 N N . ALA A 1 92 ? -4.936 3.544 -6.896 1.00 94.56 92 ALA A N 1
ATOM 713 C CA . ALA A 1 92 ? -6.331 3.525 -6.444 1.00 94.56 92 ALA A CA 1
ATOM 714 C C . ALA A 1 92 ? -7.324 3.514 -7.623 1.00 94.56 92 ALA A C 1
ATOM 716 O O . ALA A 1 92 ? -8.303 2.759 -7.637 1.00 94.56 92 ALA A O 1
ATOM 717 N N . HIS A 1 93 ? -7.047 4.301 -8.668 1.00 96.31 93 HIS A N 1
ATOM 718 C CA . HIS A 1 93 ? -7.820 4.234 -9.909 1.00 96.31 93 HIS A CA 1
ATOM 719 C C . HIS A 1 93 ? -7.678 2.875 -10.602 1.00 96.31 93 HIS A C 1
ATOM 721 O O . HIS A 1 93 ? -8.652 2.377 -11.168 1.00 96.31 93 HIS A O 1
ATOM 727 N N . GLN A 1 94 ? -6.491 2.265 -10.551 1.00 97.00 94 GLN A N 1
ATOM 728 C CA . GLN A 1 94 ? -6.264 0.940 -11.118 1.00 97.00 94 GLN A CA 1
ATOM 729 C C . GLN A 1 94 ? -7.099 -0.126 -10.411 1.00 97.00 94 GLN A C 1
ATOM 731 O O . GLN A 1 94 ? -7.747 -0.918 -11.090 1.00 97.00 94 GLN A O 1
ATOM 736 N N . LEU A 1 95 ? -7.154 -0.091 -9.076 1.00 96.88 95 LEU A N 1
ATOM 737 C CA . LEU A 1 95 ? -8.001 -0.984 -8.285 1.00 96.88 95 LEU A CA 1
ATOM 738 C C . LEU A 1 95 ? -9.476 -0.857 -8.682 1.00 96.88 95 LEU A C 1
ATOM 740 O O . LEU A 1 95 ? -10.178 -1.853 -8.792 1.00 96.88 95 LEU A O 1
ATOM 744 N N . THR A 1 96 ? -9.950 0.364 -8.939 1.00 96.31 96 THR A N 1
ATOM 745 C CA . THR A 1 96 ? -11.343 0.589 -9.354 1.00 96.31 96 THR A CA 1
ATOM 746 C C . THR A 1 96 ? -11.623 0.038 -10.757 1.00 96.31 96 THR A C 1
ATOM 748 O O . THR A 1 96 ? -12.694 -0.518 -10.990 1.00 96.31 96 THR A O 1
ATOM 751 N N . ARG A 1 97 ? -10.674 0.186 -11.694 1.00 97.50 97 ARG A N 1
ATOM 752 C CA . ARG A 1 97 ? -10.809 -0.299 -13.079 1.00 97.50 97 ARG A CA 1
ATOM 753 C C . ARG A 1 97 ? -10.767 -1.820 -13.181 1.00 97.50 97 ARG A C 1
ATOM 755 O O . ARG A 1 97 ? -11.632 -2.400 -13.826 1.00 97.50 97 ARG A O 1
ATOM 762 N N . ASP A 1 98 ? -9.796 -2.442 -12.521 1.00 97.31 98 ASP A N 1
ATOM 763 C CA . ASP A 1 98 ? -9.521 -3.878 -12.639 1.00 97.31 98 ASP A CA 1
ATOM 764 C C . ASP A 1 98 ? -9.950 -4.643 -11.384 1.00 97.31 98 ASP A C 1
ATOM 766 O O . ASP A 1 98 ? -9.350 -5.654 -11.025 1.00 97.31 98 ASP A O 1
ATOM 770 N N . LYS A 1 99 ? -10.978 -4.142 -10.696 1.00 97.38 99 LYS A N 1
ATOM 771 C CA . LYS A 1 99 ? -11.430 -4.626 -9.390 1.00 97.38 99 LYS A CA 1
ATOM 772 C C . LYS A 1 99 ? -11.561 -6.147 -9.341 1.00 97.38 99 LYS A C 1
ATOM 774 O O . LYS A 1 99 ? -10.978 -6.779 -8.469 1.00 97.38 99 LYS A O 1
ATOM 779 N N . ASP A 1 100 ? -12.297 -6.723 -10.285 1.00 98.12 100 ASP A N 1
ATOM 780 C CA . ASP A 1 100 ? -12.577 -8.161 -10.289 1.00 98.12 100 ASP A CA 1
ATOM 781 C C . ASP A 1 100 ? -11.279 -8.969 -10.485 1.00 98.12 100 ASP A C 1
ATOM 783 O O . ASP A 1 100 ? -11.012 -9.901 -9.737 1.00 98.12 100 ASP A O 1
ATOM 787 N N . VAL A 1 101 ? -10.393 -8.520 -11.384 1.00 98.12 101 VAL A N 1
ATOM 788 C CA . VAL A 1 101 ? -9.083 -9.156 -11.627 1.00 98.12 101 VAL A CA 1
ATOM 789 C C . VAL A 1 101 ? -8.157 -9.034 -10.414 1.00 98.12 101 VAL A C 1
ATOM 791 O O . VAL A 1 101 ? -7.380 -9.943 -10.129 1.00 98.12 101 VAL A O 1
ATOM 794 N N . PHE A 1 102 ? -8.210 -7.908 -9.703 1.00 98.19 102 PHE A N 1
ATOM 795 C CA . PHE A 1 102 ? -7.440 -7.718 -8.481 1.00 98.19 102 PHE A CA 1
ATOM 796 C C . PHE A 1 102 ? -7.912 -8.671 -7.376 1.00 98.19 102 PHE A C 1
ATOM 798 O O . PHE A 1 102 ? -7.077 -9.325 -6.750 1.00 98.19 102 PHE A O 1
ATOM 805 N N . PHE A 1 103 ? -9.228 -8.784 -7.161 1.00 97.94 103 PHE A N 1
ATOM 806 C CA . PHE A 1 103 ? -9.796 -9.654 -6.126 1.00 97.94 103 PHE A CA 1
ATOM 807 C C . PHE A 1 103 ? -9.691 -11.149 -6.452 1.00 97.94 103 PHE A C 1
ATOM 809 O O . PHE A 1 103 ? -9.674 -11.950 -5.524 1.00 97.94 103 PHE A O 1
ATOM 816 N N . ASP A 1 104 ? -9.528 -11.533 -7.719 1.00 98.00 104 ASP A N 1
ATOM 817 C CA . ASP A 1 104 ? -9.221 -12.920 -8.098 1.00 98.00 104 ASP A CA 1
ATOM 818 C C . ASP A 1 104 ? -7.829 -13.386 -7.624 1.00 98.00 104 ASP A C 1
ATOM 820 O O . ASP A 1 104 ? -7.571 -14.588 -7.549 1.00 98.00 104 ASP A O 1
ATOM 824 N N . GLN A 1 105 ? -6.914 -12.453 -7.332 1.00 97.19 105 GLN A N 1
ATOM 825 C CA . GLN A 1 105 ? -5.524 -12.761 -6.969 1.00 97.19 105 GLN A CA 1
ATOM 826 C C . GLN A 1 105 ? -5.072 -12.186 -5.624 1.00 97.19 105 GLN A C 1
ATOM 828 O O . GLN A 1 105 ? -3.923 -12.413 -5.244 1.00 97.19 105 GLN A O 1
ATOM 833 N N . VAL A 1 106 ? -5.916 -11.403 -4.951 1.00 98.25 106 VAL A N 1
ATOM 834 C CA . VAL A 1 106 ? -5.563 -10.695 -3.713 1.00 98.25 106 VAL A CA 1
ATOM 835 C C . VAL A 1 106 ? -5.092 -11.677 -2.637 1.00 98.25 106 VAL A C 1
ATOM 837 O O . VAL A 1 106 ? -5.618 -12.784 -2.532 1.00 98.25 106 VAL A O 1
ATOM 840 N N . ASP A 1 107 ? -4.088 -11.292 -1.853 1.00 98.44 107 ASP A N 1
ATOM 841 C CA . ASP A 1 107 ? -3.665 -12.085 -0.700 1.00 98.44 107 ASP A CA 1
ATOM 842 C C . ASP A 1 107 ? -4.642 -11.930 0.470 1.00 98.44 107 ASP A C 1
ATOM 844 O O . ASP A 1 107 ? -5.111 -10.826 0.766 1.00 98.44 107 ASP A O 1
ATOM 848 N N . ASP A 1 108 ? -4.847 -13.018 1.216 1.00 98.38 108 ASP A N 1
ATOM 849 C CA . ASP A 1 108 ? -5.605 -13.004 2.475 1.00 98.38 108 ASP A CA 1
ATOM 850 C C . ASP A 1 108 ? -5.050 -11.952 3.453 1.00 98.38 108 ASP A C 1
ATOM 852 O O . ASP A 1 108 ? -5.812 -11.246 4.104 1.00 98.38 108 ASP A O 1
ATOM 856 N N . GLU A 1 109 ? -3.724 -11.756 3.481 1.00 97.12 109 GLU A N 1
ATOM 857 C CA . GLU A 1 109 ? -3.065 -10.743 4.318 1.00 97.12 109 GLU A CA 1
ATOM 858 C C . GLU A 1 109 ? -3.588 -9.319 4.050 1.00 97.12 109 GLU A C 1
ATOM 860 O O . GLU A 1 109 ? -3.794 -8.546 4.989 1.00 97.12 109 GLU A O 1
ATOM 865 N N . THR A 1 110 ? -3.823 -8.968 2.780 1.00 98.00 110 THR A N 1
ATOM 866 C CA . THR A 1 110 ? -4.423 -7.679 2.409 1.00 98.00 110 THR A CA 1
ATOM 867 C C . THR A 1 110 ? -5.834 -7.581 2.983 1.00 98.00 110 THR A C 1
ATOM 869 O O . THR A 1 110 ? -6.181 -6.589 3.626 1.00 98.00 110 THR A O 1
ATOM 872 N N . LEU A 1 111 ? -6.654 -8.615 2.777 1.00 98.25 111 LEU A N 1
ATOM 873 C CA . LEU A 1 111 ? -8.046 -8.627 3.225 1.00 98.25 111 LEU A CA 1
ATOM 874 C C . LEU A 1 111 ? -8.151 -8.529 4.754 1.00 98.25 111 LEU A C 1
ATOM 876 O O . LEU A 1 111 ? -8.912 -7.700 5.255 1.00 98.25 111 LEU A O 1
ATOM 880 N N . ASP A 1 112 ? -7.336 -9.288 5.484 1.00 97.62 112 ASP A N 1
ATOM 881 C CA . ASP A 1 112 ? -7.302 -9.310 6.950 1.00 97.62 112 ASP A CA 1
ATOM 882 C C . ASP A 1 112 ? -6.902 -7.949 7.542 1.00 97.62 112 ASP A C 1
ATOM 884 O O . ASP A 1 112 ? -7.485 -7.478 8.529 1.00 97.62 112 ASP A O 1
ATOM 888 N N . ARG A 1 113 ? -5.921 -7.270 6.932 1.00 97.19 113 ARG A N 1
ATOM 889 C CA . ARG A 1 113 ? -5.483 -5.930 7.356 1.00 97.19 113 ARG A CA 1
ATOM 890 C C . ARG A 1 113 ? -6.578 -4.888 7.158 1.00 97.19 113 ARG A C 1
ATOM 892 O O . ARG A 1 113 ? -6.852 -4.114 8.080 1.00 97.19 113 ARG A O 1
ATOM 899 N N . PHE A 1 114 ? -7.233 -4.877 5.996 1.00 97.12 114 PHE A N 1
ATOM 900 C CA . PHE A 1 114 ? -8.362 -3.974 5.748 1.00 97.12 114 PHE A CA 1
ATOM 901 C C . PHE A 1 114 ? -9.547 -4.278 6.672 1.00 97.12 114 PHE A C 1
ATOM 903 O O . PHE A 1 114 ? -10.128 -3.354 7.245 1.00 97.12 114 PHE A O 1
ATOM 910 N N . GLU A 1 115 ? -9.877 -5.553 6.886 1.00 96.38 115 GLU A N 1
ATOM 911 C CA . GLU A 1 115 ? -10.932 -5.949 7.820 1.00 96.38 115 GLU A CA 1
ATOM 912 C C . GLU A 1 115 ? -10.624 -5.481 9.251 1.00 96.38 115 GLU A C 1
ATOM 914 O O . GLU A 1 115 ? -11.509 -4.965 9.938 1.00 96.38 115 GLU A O 1
ATOM 919 N N . THR A 1 116 ? -9.367 -5.588 9.692 1.00 95.19 116 THR A N 1
ATOM 920 C CA . THR A 1 116 ? -8.923 -5.106 11.009 1.00 95.19 116 THR A CA 1
ATOM 921 C C . THR A 1 116 ? -9.177 -3.609 11.178 1.00 95.19 116 THR A C 1
ATOM 923 O O . THR A 1 116 ? -9.705 -3.189 12.210 1.00 95.19 116 THR A O 1
ATOM 926 N N . VAL A 1 117 ? -8.862 -2.802 10.159 1.00 94.31 117 VAL A N 1
ATOM 927 C CA . VAL A 1 117 ? -9.151 -1.359 10.171 1.00 94.31 117 VAL A CA 1
ATOM 928 C C . VAL A 1 117 ? -10.651 -1.105 10.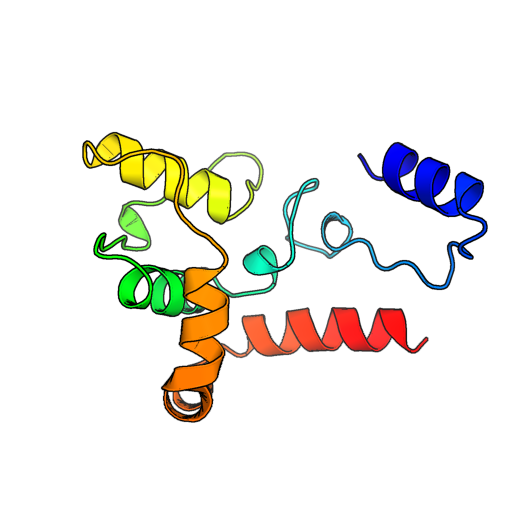259 1.00 94.31 117 VAL A C 1
ATOM 930 O O . VAL A 1 117 ? -11.083 -0.311 11.093 1.00 94.31 117 VAL A O 1
ATOM 933 N N . PHE A 1 118 ? -11.464 -1.794 9.454 1.00 93.12 118 PHE A N 1
ATOM 934 C CA . PHE A 1 118 ? -12.915 -1.610 9.493 1.00 93.12 118 PHE A CA 1
ATOM 935 C C . PHE A 1 118 ? -13.509 -1.975 10.853 1.00 93.12 118 PHE A C 1
ATOM 937 O O . PHE A 1 118 ? -14.311 -1.209 11.380 1.00 93.12 118 PHE A O 1
ATOM 944 N N . LYS A 1 119 ? -13.061 -3.076 11.468 1.00 92.62 119 LYS A N 1
ATOM 945 C CA . LYS A 1 119 ? -13.480 -3.464 12.823 1.00 92.62 119 LYS A CA 1
ATOM 946 C C . LYS A 1 119 ? -13.143 -2.385 13.852 1.00 92.62 119 LYS A C 1
ATOM 948 O O . LYS A 1 119 ? -13.993 -2.085 14.682 1.00 92.62 119 LYS A O 1
ATOM 953 N N . GLN A 1 120 ? -11.952 -1.783 13.780 1.00 90.44 120 GLN A N 1
ATOM 954 C CA . GLN A 1 120 ? -11.548 -0.697 14.683 1.00 90.44 120 GLN A CA 1
ATOM 955 C C . GLN A 1 120 ? -12.357 0.589 14.479 1.00 90.44 120 GLN A C 1
ATOM 957 O O . GLN A 1 120 ? -12.619 1.282 15.453 1.00 90.44 120 GLN A O 1
ATOM 962 N N . LEU A 1 121 ? -12.768 0.896 13.246 1.00 85.44 121 LEU A N 1
ATOM 963 C CA . LEU A 1 121 ? -13.600 2.068 12.942 1.00 85.44 121 LEU A CA 1
ATOM 964 C C . LEU A 1 121 ? -15.058 1.914 13.400 1.00 85.44 121 LEU A C 1
ATOM 966 O O . LEU A 1 121 ? -15.739 2.915 13.604 1.00 85.44 121 LEU A O 1
ATOM 970 N N . THR A 1 122 ? -15.556 0.679 13.499 1.00 81.56 122 THR A N 1
ATOM 971 C CA . THR A 1 122 ? -16.953 0.381 13.870 1.00 81.56 122 THR A CA 1
ATOM 972 C C . THR A 1 122 ? -17.144 -0.055 15.325 1.00 81.56 122 THR A C 1
ATOM 974 O O . THR A 1 122 ? -18.277 -0.345 15.712 1.00 81.56 122 THR A O 1
ATOM 977 N N . ALA A 1 123 ? -16.054 -0.176 16.087 1.00 74.62 123 ALA A N 1
ATOM 978 C CA . ALA A 1 123 ? -16.063 -0.559 17.499 1.00 74.62 123 ALA A CA 1
ATOM 979 C C . ALA A 1 123 ? -16.500 0.606 18.397 1.00 74.62 123 ALA A C 1
ATOM 981 O O . ALA A 1 123 ? -17.224 0.327 19.380 1.00 74.62 123 ALA A O 1
#

Sequence (123 aa):
MTAKVLSAAQAANVDATHITIIGQLEGLPETADIEDLFSTKDYLWLHNRATEVTINETDLITPNKPLPILKRIGIAREQQNKPRDFDHVGPAHQLTRDKDVFFDQVDDETLDRFETVFKQLTA

Secondary structure (DSSP, 8-state):
-HHHHHHHHHHTT--GGG---GGGSTTS-TT--GGGGS-HHHHHHHHHHHSS----GGGS---SS---HHHHHHHHHHHTTS-S---THHHHHHHHHSHHHHHTT--HHHHHHHHHHHHHHH-